Protein AF-A0A7C2GK54-F1 (afdb_monomer_lite)

Sequence (85 aa):
MAIHDLNLASRFSDRILMLKKGSIFAAGTPEMVLTEENIAAVYGVKARVTNSVVDRPQVTPLMPESSGSRLWKNLSATAKSEAIA

pLDDT: mean 84.55, std 18.12, range [38.0, 97.94]

Secondary structure (DSSP, 8-state):
---S-HHH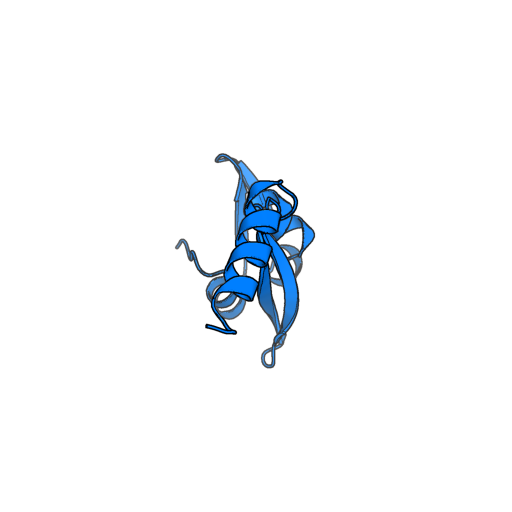HHHH-SSEEEEETTEEEEEE-HHHH--HHHHHHHHSEEEEEEE-TTSSEEEEEEEETTTTSHHHHHHHHHHHHGGG-

Radius of gyration: 16.42 Å; chains: 1; bounding box: 40×41×31 Å

Structure (mmCIF, N/CA/C/O backbone):
data_AF-A0A7C2GK54-F1
#
_entry.id   AF-A0A7C2GK54-F1
#
loop_
_atom_site.group_PDB
_atom_site.id
_atom_site.type_symbol
_atom_site.label_atom_id
_atom_site.label_alt_id
_atom_site.label_comp_id
_atom_site.label_asym_id
_atom_site.label_entity_id
_atom_site.label_seq_id
_atom_site.pdbx_PDB_ins_code
_atom_site.Cartn_x
_atom_site.Cartn_y
_atom_site.Cartn_z
_atom_site.occupancy
_atom_site.B_iso_or_equiv
_atom_site.auth_seq_id
_atom_site.auth_comp_id
_atom_site.auth_asym_id
_atom_site.auth_atom_id
_atom_site.pdbx_PDB_model_num
ATOM 1 N N . MET A 1 1 ? -5.446 -13.577 5.809 1.00 64.62 1 MET A N 1
ATOM 2 C CA . MET A 1 1 ? -4.276 -12.972 6.485 1.00 64.62 1 MET A CA 1
ATOM 3 C C . MET A 1 1 ? -4.384 -11.462 6.347 1.00 64.62 1 MET A C 1
ATOM 5 O O . MET A 1 1 ? -4.813 -11.020 5.290 1.00 64.62 1 MET A O 1
ATOM 9 N N . ALA A 1 2 ? -4.070 -10.691 7.389 1.00 80.38 2 ALA A N 1
ATOM 10 C CA . ALA A 1 2 ? -4.045 -9.230 7.326 1.00 80.38 2 ALA A CA 1
ATOM 11 C C . ALA A 1 2 ? -2.587 -8.762 7.392 1.00 80.38 2 ALA A C 1
ATOM 13 O O . ALA A 1 2 ? -1.861 -9.160 8.300 1.00 80.38 2 ALA A O 1
ATOM 14 N N . ILE A 1 3 ? -2.163 -7.958 6.417 1.00 87.50 3 ILE A N 1
ATOM 15 C CA . ILE A 1 3 ? -0.833 -7.347 6.384 1.00 87.50 3 ILE A CA 1
ATOM 16 C C . ILE A 1 3 ? -1.020 -5.849 6.613 1.00 87.50 3 ILE A C 1
ATOM 18 O O . ILE A 1 3 ? -1.789 -5.205 5.905 1.00 87.50 3 ILE A O 1
ATOM 22 N N . HIS A 1 4 ? -0.328 -5.306 7.612 1.00 88.06 4 HIS A N 1
ATOM 23 C CA . HIS A 1 4 ? -0.409 -3.883 7.946 1.00 88.06 4 HIS A CA 1
ATOM 24 C C . HIS A 1 4 ? 0.515 -3.011 7.091 1.00 88.06 4 HIS A C 1
ATOM 26 O O . HIS A 1 4 ? 0.242 -1.828 6.910 1.00 88.06 4 HIS A O 1
ATOM 32 N N . ASP A 1 5 ? 1.589 -3.591 6.558 1.00 93.75 5 ASP A N 1
ATOM 33 C CA . ASP A 1 5 ? 2.519 -2.899 5.672 1.00 93.75 5 ASP A CA 1
ATOM 34 C C . ASP A 1 5 ? 2.061 -3.002 4.207 1.00 93.75 5 ASP A C 1
ATOM 36 O O . ASP A 1 5 ? 1.947 -4.095 3.647 1.00 93.75 5 ASP A O 1
ATOM 40 N N . LEU A 1 6 ? 1.802 -1.855 3.574 1.00 95.06 6 LEU A N 1
ATOM 41 C CA . LEU A 1 6 ? 1.287 -1.797 2.202 1.00 95.06 6 LEU A CA 1
ATOM 42 C C . LEU A 1 6 ? 2.279 -2.338 1.164 1.00 95.06 6 LEU A C 1
ATOM 44 O O . LEU A 1 6 ? 1.853 -2.951 0.187 1.00 95.06 6 LEU A O 1
ATOM 48 N N . ASN A 1 7 ? 3.585 -2.159 1.373 1.00 95.62 7 ASN A N 1
ATOM 49 C CA . ASN A 1 7 ? 4.611 -2.645 0.449 1.00 95.62 7 ASN A CA 1
ATOM 50 C C . ASN A 1 7 ? 4.753 -4.162 0.539 1.00 95.62 7 ASN A C 1
ATOM 52 O O . ASN A 1 7 ? 4.885 -4.843 -0.478 1.00 95.62 7 ASN A O 1
ATOM 56 N N . LEU A 1 8 ? 4.664 -4.705 1.752 1.00 95.00 8 LEU A N 1
ATOM 57 C CA . LEU A 1 8 ? 4.647 -6.145 1.954 1.00 95.00 8 LEU A CA 1
ATOM 58 C C . LEU A 1 8 ? 3.375 -6.771 1.367 1.00 95.00 8 LEU A C 1
ATOM 60 O O . LEU A 1 8 ? 3.454 -7.792 0.684 1.00 95.00 8 LEU A O 1
ATOM 64 N N . ALA A 1 9 ? 2.219 -6.131 1.569 1.00 95.56 9 ALA A N 1
ATOM 65 C CA . ALA A 1 9 ? 0.959 -6.568 0.979 1.00 95.56 9 ALA A CA 1
ATOM 66 C C . ALA A 1 9 ? 1.034 -6.581 -0.552 1.00 95.56 9 ALA A C 1
ATOM 68 O O . ALA A 1 9 ? 0.686 -7.587 -1.165 1.00 95.56 9 ALA A O 1
ATOM 69 N N . SER A 1 10 ? 1.559 -5.509 -1.148 1.00 96.00 10 SER A N 1
ATOM 70 C CA . SER A 1 10 ? 1.782 -5.383 -2.590 1.00 96.00 10 SER A CA 1
ATOM 71 C C . SER A 1 10 ? 2.664 -6.495 -3.159 1.00 96.00 10 SER A C 1
ATOM 73 O O . SER A 1 10 ? 2.359 -7.080 -4.196 1.00 96.00 10 SER A O 1
ATOM 75 N N . ARG A 1 11 ? 3.760 -6.815 -2.461 1.00 94.50 11 ARG A N 1
ATOM 76 C CA . ARG A 1 11 ? 4.772 -7.759 -2.944 1.00 94.50 11 ARG A CA 1
ATOM 77 C C . ARG A 1 11 ? 4.319 -9.215 -2.903 1.00 94.50 11 ARG A C 1
ATOM 79 O O . ARG A 1 11 ? 4.750 -9.998 -3.745 1.00 94.50 11 ARG A O 1
ATOM 86 N N . PHE A 1 12 ? 3.509 -9.582 -1.914 1.00 94.06 12 PHE A N 1
ATOM 87 C CA . PHE A 1 12 ? 3.208 -10.985 -1.616 1.00 94.06 12 PHE A CA 1
ATOM 88 C C . PHE A 1 12 ? 1.737 -11.367 -1.779 1.00 94.06 12 PHE A C 1
ATOM 90 O O . PHE A 1 12 ? 1.405 -12.537 -1.606 1.00 94.06 12 PHE A O 1
ATOM 97 N N . SER A 1 13 ? 0.855 -10.418 -2.102 1.00 94.88 13 SER A N 1
ATOM 98 C CA . SER A 1 13 ? -0.567 -10.705 -2.303 1.00 94.88 13 SER A CA 1
ATOM 99 C C . SER A 1 13 ? -0.934 -10.604 -3.775 1.00 94.88 13 SER A C 1
ATOM 101 O O . SER A 1 13 ? -0.699 -9.584 -4.416 1.00 94.88 13 SER A O 1
ATOM 103 N N . ASP A 1 14 ? -1.608 -11.625 -4.295 1.00 95.12 14 ASP A N 1
ATOM 104 C CA . ASP A 1 14 ? -2.184 -11.569 -5.644 1.00 95.12 14 ASP A CA 1
ATOM 105 C C . ASP A 1 14 ? -3.410 -10.654 -5.702 1.00 95.12 14 ASP A C 1
ATOM 107 O O . ASP A 1 14 ? -3.717 -10.056 -6.735 1.00 95.12 14 ASP A O 1
ATOM 111 N N . ARG A 1 15 ? -4.124 -10.535 -4.576 1.00 96.56 15 ARG A N 1
ATOM 112 C CA . ARG A 1 15 ? -5.288 -9.662 -4.418 1.00 96.56 15 ARG A CA 1
ATOM 113 C C . ARG A 1 15 ? -5.255 -8.956 -3.074 1.00 96.56 15 ARG A C 1
ATOM 115 O O . ARG A 1 15 ? -4.872 -9.544 -2.066 1.00 96.56 15 ARG A O 1
ATOM 122 N N . ILE A 1 16 ? -5.711 -7.710 -3.062 1.00 97.19 16 ILE A N 1
ATOM 123 C CA . ILE A 1 16 ? -5.814 -6.878 -1.867 1.00 97.19 16 ILE A CA 1
ATOM 124 C C . ILE A 1 16 ? -7.271 -6.472 -1.681 1.00 97.19 16 ILE A C 1
ATOM 126 O O . ILE A 1 16 ? -7.972 -6.144 -2.639 1.00 97.19 16 ILE A O 1
ATOM 130 N N . LEU A 1 17 ? -7.715 -6.498 -0.429 1.00 96.69 17 LEU A N 1
ATOM 131 C CA . LEU A 1 17 ? -8.998 -5.969 0.000 1.00 96.69 17 LEU A CA 1
ATOM 132 C C . LEU A 1 17 ? -8.718 -4.870 1.022 1.00 96.69 17 LEU A C 1
ATOM 134 O O . LEU A 1 17 ? -8.163 -5.122 2.090 1.00 96.69 17 LEU A O 1
ATOM 138 N N . MET A 1 18 ? -9.068 -3.641 0.661 1.00 96.12 18 MET A N 1
ATOM 139 C CA . MET A 1 18 ? -8.869 -2.459 1.483 1.00 96.12 18 MET A CA 1
ATOM 140 C C . MET A 1 18 ? -10.170 -2.128 2.208 1.00 96.12 18 MET A C 1
ATOM 142 O O . MET A 1 18 ? -11.235 -2.054 1.594 1.00 96.12 18 MET A O 1
ATOM 146 N N . LEU A 1 19 ? -10.083 -1.937 3.522 1.00 94.94 19 LEU A N 1
ATOM 147 C CA . LEU A 1 19 ? -11.228 -1.659 4.383 1.00 94.94 19 LEU A CA 1
ATOM 148 C C . LEU A 1 19 ? -11.198 -0.215 4.875 1.00 94.94 19 LEU A C 1
ATOM 150 O O . LEU A 1 19 ? -10.148 0.300 5.249 1.00 94.94 19 LEU A O 1
ATOM 154 N N . LYS A 1 20 ? -12.374 0.405 4.970 1.00 95.19 20 LYS A N 1
ATOM 155 C CA . LYS A 1 20 ? -12.571 1.697 5.634 1.00 95.19 20 LYS A CA 1
ATOM 156 C C . LYS A 1 20 ? -13.834 1.627 6.480 1.00 95.19 20 LYS A C 1
ATOM 158 O O . LYS A 1 20 ? -14.905 1.312 5.971 1.00 95.19 20 LYS A O 1
ATOM 163 N N . LYS A 1 21 ? -13.710 1.912 7.782 1.00 94.25 21 LYS A N 1
ATOM 164 C CA . LYS A 1 21 ? -14.830 1.876 8.748 1.00 94.25 21 LYS A CA 1
ATOM 165 C C . LYS A 1 21 ? -15.621 0.553 8.711 1.00 94.25 21 LYS A C 1
ATOM 167 O O . LYS A 1 21 ? -16.846 0.552 8.689 1.00 94.25 21 LYS A O 1
ATOM 172 N N . GLY A 1 22 ? -14.909 -0.574 8.656 1.00 94.06 22 GLY A N 1
ATOM 173 C CA . GLY A 1 22 ? -15.511 -1.914 8.656 1.00 94.06 22 GLY A CA 1
ATOM 174 C C . GLY A 1 22 ? -16.181 -2.339 7.344 1.00 94.06 22 GLY A C 1
ATOM 175 O O . GLY A 1 22 ? -16.712 -3.440 7.282 1.00 94.06 22 GLY A O 1
ATOM 176 N N . SER A 1 23 ? -16.145 -1.510 6.296 1.00 95.38 23 SER A N 1
ATOM 177 C CA . SER A 1 23 ? -16.689 -1.831 4.969 1.00 95.38 23 SER A CA 1
ATOM 178 C C . SER A 1 23 ? -15.581 -1.947 3.923 1.00 95.38 23 SER A C 1
ATOM 180 O O . SER A 1 23 ? -14.517 -1.338 4.069 1.00 95.38 23 SER A O 1
ATOM 182 N N . ILE A 1 24 ? -15.836 -2.713 2.857 1.00 97.19 24 ILE A N 1
ATOM 183 C CA . ILE A 1 24 ? -14.932 -2.810 1.703 1.00 97.19 24 ILE A CA 1
ATOM 184 C C . ILE A 1 24 ? -14.893 -1.456 1.000 1.00 97.19 24 ILE A C 1
ATOM 186 O O . ILE A 1 24 ? -15.916 -0.964 0.536 1.00 97.19 24 ILE A O 1
ATOM 190 N N . PHE A 1 25 ? -13.704 -0.866 0.938 1.00 97.62 25 PHE A N 1
ATOM 191 C CA . PHE A 1 25 ? -13.445 0.370 0.211 1.00 97.62 25 PHE A CA 1
ATOM 192 C C . PHE A 1 25 ? -13.002 0.080 -1.227 1.00 97.62 25 PHE A C 1
ATOM 194 O O . PHE A 1 25 ? -13.516 0.681 -2.163 1.00 97.62 25 PHE A O 1
ATOM 201 N N . ALA A 1 26 ? -12.085 -0.876 -1.401 1.00 97.69 26 ALA A N 1
ATOM 202 C CA . ALA A 1 26 ? -11.606 -1.330 -2.704 1.00 97.69 26 ALA A CA 1
ATOM 203 C C . ALA A 1 26 ? -11.177 -2.803 -2.639 1.00 97.69 26 ALA A C 1
ATOM 205 O O . ALA A 1 26 ? -10.723 -3.277 -1.595 1.00 97.69 26 ALA A O 1
ATOM 206 N N . ALA A 1 27 ? -11.302 -3.528 -3.750 1.00 97.94 27 ALA A N 1
ATOM 207 C CA . ALA A 1 27 ? -10.849 -4.911 -3.871 1.00 97.94 27 ALA A CA 1
ATOM 208 C C . ALA A 1 27 ? -10.371 -5.195 -5.300 1.00 97.94 27 ALA A C 1
ATOM 210 O O . ALA A 1 27 ? -11.048 -4.835 -6.261 1.00 97.94 27 ALA A O 1
ATOM 211 N N . GLY A 1 28 ? -9.218 -5.845 -5.452 1.00 97.81 28 GLY A N 1
ATOM 212 C CA . GLY A 1 28 ? -8.597 -6.036 -6.764 1.00 97.81 28 GLY A CA 1
ATOM 213 C C . GLY A 1 28 ? -7.166 -6.550 -6.673 1.00 97.81 28 GLY A C 1
ATOM 214 O O . GLY A 1 28 ? -6.775 -7.106 -5.647 1.00 97.81 28 GLY A O 1
ATOM 215 N N . THR A 1 29 ? -6.393 -6.389 -7.747 1.00 97.50 29 THR A N 1
ATOM 216 C CA . THR A 1 29 ? -4.936 -6.608 -7.700 1.00 97.50 29 THR A CA 1
ATOM 217 C C . THR A 1 29 ? -4.259 -5.464 -6.934 1.00 97.50 29 THR A C 1
ATOM 219 O O . THR A 1 29 ? -4.885 -4.413 -6.738 1.00 97.50 29 THR A O 1
ATOM 222 N N . PRO A 1 30 ? -2.999 -5.624 -6.491 1.00 97.12 30 PRO A N 1
ATOM 223 C CA . PRO A 1 30 ? -2.268 -4.548 -5.830 1.00 97.12 30 PRO A CA 1
ATOM 224 C C . PRO A 1 30 ? -2.281 -3.227 -6.601 1.00 97.12 30 PRO A C 1
ATOM 226 O O . PRO A 1 30 ? -2.482 -2.179 -6.000 1.00 97.12 30 PRO A O 1
ATOM 229 N N . GLU A 1 31 ? -2.143 -3.270 -7.924 1.00 97.19 31 GLU A N 1
ATOM 230 C CA . GLU A 1 31 ? -2.061 -2.097 -8.801 1.00 97.19 31 GLU A CA 1
ATOM 231 C C . GLU A 1 31 ? -3.385 -1.326 -8.854 1.00 97.19 31 GLU A C 1
ATOM 233 O O . GLU A 1 31 ? -3.392 -0.100 -8.888 1.00 97.19 31 GLU A O 1
ATOM 238 N N . MET A 1 32 ? -4.514 -2.040 -8.812 1.00 97.69 32 MET A N 1
ATOM 239 C CA . MET A 1 32 ? -5.843 -1.422 -8.790 1.00 97.69 32 MET A CA 1
ATOM 240 C C . MET A 1 32 ? -6.191 -0.826 -7.423 1.00 97.69 32 MET A C 1
ATOM 242 O O . MET A 1 32 ? -6.970 0.121 -7.339 1.00 97.69 32 MET A O 1
ATOM 246 N N . VAL A 1 33 ? -5.674 -1.414 -6.340 1.00 97.88 33 VAL A N 1
ATOM 247 C CA . VAL A 1 33 ? -6.083 -1.069 -4.971 1.00 97.88 33 VAL A CA 1
ATOM 248 C C . VAL A 1 33 ? -5.144 -0.052 -4.325 1.00 97.88 33 VAL A C 1
ATOM 250 O O . VAL A 1 33 ? -5.616 0.861 -3.647 1.00 97.88 33 VAL A O 1
ATOM 253 N N . LEU A 1 34 ? -3.832 -0.181 -4.517 1.00 97.44 34 LEU A N 1
ATOM 254 C CA . LEU A 1 34 ? -2.820 0.677 -3.900 1.00 97.44 34 LEU A CA 1
ATOM 255 C C . LEU A 1 34 ? -2.572 1.932 -4.742 1.00 97.44 34 LEU A C 1
ATOM 257 O O . LEU A 1 34 ? -1.476 2.131 -5.251 1.00 97.44 34 LEU A O 1
ATOM 261 N N . THR A 1 35 ? -3.588 2.784 -4.875 1.00 97.81 35 THR A N 1
ATOM 262 C CA . THR A 1 35 ? -3.461 4.101 -5.521 1.00 97.81 35 THR A CA 1
ATOM 263 C C . THR A 1 35 ? -3.246 5.208 -4.488 1.00 97.81 35 THR A C 1
ATOM 265 O O . THR A 1 35 ? -3.592 5.050 -3.313 1.00 97.81 35 THR A O 1
ATOM 268 N N . GLU A 1 36 ? -2.690 6.346 -4.911 1.00 97.38 36 GLU A N 1
ATOM 269 C CA . GLU A 1 36 ? -2.467 7.503 -4.029 1.00 97.38 36 GLU A CA 1
ATOM 270 C C . GLU A 1 36 ? -3.781 7.997 -3.406 1.00 97.38 36 GLU A C 1
ATOM 272 O O . GLU A 1 36 ? -3.833 8.300 -2.213 1.00 97.38 36 GLU A O 1
ATOM 277 N N . GLU A 1 37 ? -4.859 8.004 -4.190 1.00 96.94 37 GLU A N 1
ATOM 278 C CA . GLU A 1 37 ? -6.196 8.427 -3.774 1.00 96.94 37 GLU A CA 1
ATOM 279 C C . GLU A 1 37 ? -6.781 7.477 -2.729 1.00 96.94 37 GLU A C 1
ATOM 281 O O . GLU A 1 37 ? -7.296 7.924 -1.701 1.00 96.94 37 GLU A O 1
ATOM 286 N N . ASN A 1 38 ? -6.671 6.165 -2.958 1.00 97.38 38 ASN A N 1
ATOM 287 C CA . ASN A 1 38 ? -7.167 5.161 -2.022 1.00 97.38 38 ASN A CA 1
ATOM 288 C C . ASN A 1 38 ? -6.411 5.241 -0.692 1.00 97.38 38 ASN A C 1
ATOM 290 O O . ASN A 1 38 ? -7.023 5.216 0.377 1.00 97.38 38 ASN A O 1
ATOM 294 N N . ILE A 1 39 ? -5.087 5.399 -0.750 1.00 96.44 39 ILE A N 1
ATOM 295 C CA . ILE A 1 39 ? -4.242 5.507 0.442 1.00 96.44 39 ILE A CA 1
ATOM 296 C C . ILE A 1 39 ? -4.585 6.771 1.234 1.00 96.44 39 ILE A C 1
ATOM 298 O O . ILE A 1 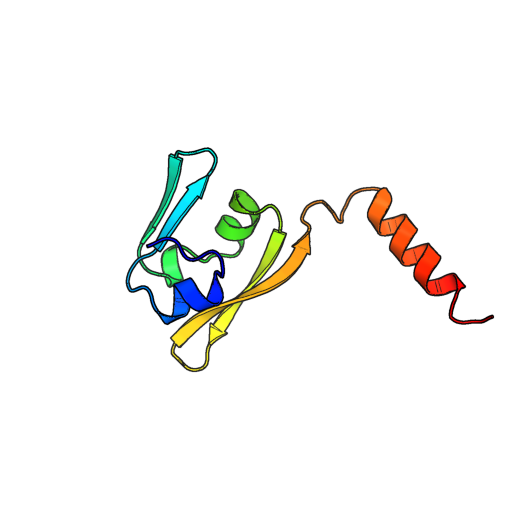39 ? -4.783 6.687 2.448 1.00 96.44 39 ILE A O 1
ATOM 302 N N . ALA A 1 40 ? -4.730 7.918 0.566 1.00 95.50 40 ALA A N 1
ATOM 303 C CA . ALA A 1 40 ? -5.150 9.155 1.215 1.00 95.50 40 ALA A CA 1
ATOM 304 C C . ALA A 1 40 ? -6.533 9.001 1.866 1.00 95.50 40 ALA A C 1
ATOM 306 O O . ALA A 1 40 ? -6.705 9.324 3.040 1.00 95.50 40 ALA A O 1
ATOM 307 N N . ALA A 1 41 ? -7.500 8.421 1.152 1.00 95.06 41 ALA A N 1
ATOM 308 C CA . ALA A 1 41 ? -8.857 8.254 1.651 1.00 95.06 41 ALA A CA 1
ATOM 309 C C . ALA A 1 41 ? -8.956 7.289 2.844 1.00 95.06 41 ALA A C 1
ATOM 311 O O . ALA A 1 41 ? -9.805 7.501 3.715 1.00 95.06 41 ALA A O 1
ATOM 312 N N . VAL A 1 42 ? -8.167 6.213 2.880 1.00 95.19 42 VAL A N 1
ATOM 313 C CA . VAL A 1 42 ? -8.267 5.171 3.917 1.00 95.19 42 VAL A CA 1
ATOM 314 C C . VAL A 1 42 ? -7.360 5.451 5.110 1.00 95.19 42 VAL A C 1
ATOM 316 O O . VAL A 1 42 ? -7.797 5.266 6.247 1.00 95.19 42 VAL A O 1
ATOM 319 N N . TYR A 1 43 ? -6.140 5.933 4.869 1.00 92.31 43 TYR A N 1
ATOM 320 C CA . TYR A 1 43 ? -5.123 6.121 5.906 1.00 92.31 43 TYR A CA 1
ATOM 321 C C . TYR A 1 43 ? -4.887 7.586 6.295 1.00 92.31 43 TYR A C 1
ATOM 323 O O . TYR A 1 43 ? -4.218 7.830 7.296 1.00 92.31 43 TYR A O 1
ATOM 331 N N . GLY A 1 44 ? -5.421 8.567 5.556 1.00 92.06 44 GLY A N 1
ATOM 332 C CA . GLY A 1 44 ? -5.241 9.992 5.874 1.00 92.06 44 GLY A CA 1
ATOM 333 C C . GLY A 1 44 ? -3.796 10.468 5.701 1.00 92.06 44 GLY A C 1
ATOM 334 O O . GLY A 1 44 ? -3.314 11.329 6.440 1.00 92.06 44 GLY A O 1
ATOM 335 N N . VAL A 1 45 ? -3.068 9.874 4.754 1.00 92.88 45 VAL A N 1
ATOM 336 C CA . VAL A 1 45 ? -1.657 10.163 4.474 1.00 92.88 45 VAL A CA 1
ATOM 337 C C . VAL A 1 45 ? -1.489 10.398 2.980 1.00 92.88 45 VAL A C 1
ATOM 339 O O . VAL A 1 45 ? -1.958 9.607 2.166 1.00 92.88 45 VAL A O 1
ATOM 342 N N . LYS A 1 46 ? -0.777 11.465 2.609 1.00 93.25 46 LYS A N 1
ATOM 343 C CA . LYS A 1 46 ? -0.301 11.644 1.237 1.00 93.25 46 LYS A CA 1
ATOM 344 C C . LYS A 1 46 ? 0.868 10.703 1.002 1.00 93.25 46 LYS A C 1
ATOM 346 O O . LYS A 1 46 ? 1.867 10.763 1.722 1.00 93.25 46 LYS A O 1
ATOM 351 N N . ALA A 1 47 ? 0.760 9.875 -0.024 1.00 96.44 47 ALA A N 1
ATOM 352 C CA . ALA A 1 47 ? 1.806 8.957 -0.440 1.00 96.44 47 ALA A CA 1
ATOM 353 C C . ALA A 1 47 ? 2.095 9.124 -1.931 1.00 96.44 47 ALA A C 1
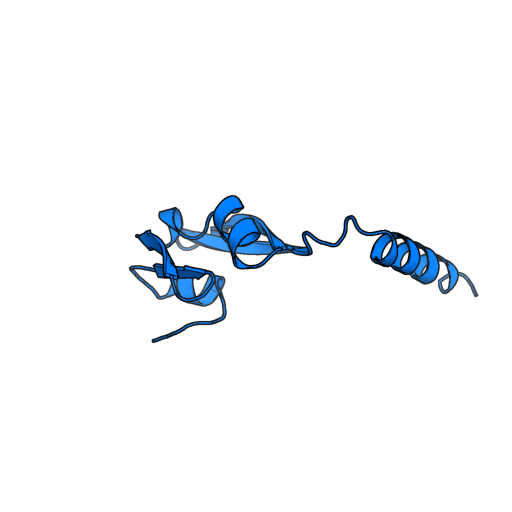ATOM 355 O O . ALA A 1 47 ? 1.262 9.631 -2.678 1.00 96.44 47 ALA A O 1
ATOM 356 N N . ARG A 1 48 ? 3.283 8.691 -2.342 1.00 97.69 48 ARG A N 1
ATOM 357 C CA . ARG A 1 48 ? 3.644 8.469 -3.739 1.00 97.69 48 ARG A CA 1
ATOM 358 C C . ARG A 1 48 ? 3.564 6.973 -4.010 1.00 97.69 48 ARG A C 1
ATOM 360 O O . ARG A 1 48 ? 4.116 6.197 -3.226 1.00 97.69 48 ARG A O 1
ATOM 367 N N . VAL A 1 49 ? 2.918 6.582 -5.103 1.00 97.69 49 VAL A N 1
ATOM 368 C CA . VAL A 1 49 ? 2.926 5.191 -5.572 1.00 97.69 49 VAL A CA 1
ATOM 369 C C . VAL A 1 49 ? 3.757 5.099 -6.844 1.00 97.69 49 VAL A C 1
ATOM 371 O O . VAL A 1 49 ? 3.480 5.779 -7.827 1.00 97.69 49 VAL A O 1
ATOM 374 N N . THR A 1 50 ? 4.791 4.264 -6.824 1.00 97.38 50 THR A N 1
ATOM 375 C CA . THR A 1 50 ? 5.652 3.993 -7.984 1.00 97.38 50 THR A CA 1
ATOM 376 C C . THR A 1 50 ? 5.676 2.509 -8.302 1.00 97.38 50 THR A C 1
ATOM 378 O O . THR A 1 50 ? 5.377 1.682 -7.444 1.00 97.38 50 THR A O 1
ATOM 381 N N . ASN A 1 51 ? 6.080 2.149 -9.519 1.00 94.38 51 ASN A N 1
ATOM 382 C CA . ASN A 1 51 ? 6.387 0.758 -9.822 1.00 94.38 51 ASN A CA 1
ATOM 383 C C . ASN A 1 51 ? 7.752 0.384 -9.222 1.00 94.38 51 ASN A C 1
ATOM 385 O O . ASN A 1 51 ? 8.715 1.142 -9.354 1.00 94.38 51 ASN A O 1
ATOM 389 N N . SER A 1 52 ? 7.828 -0.752 -8.533 1.00 93.62 52 SER A N 1
ATOM 390 C CA . SER A 1 52 ? 9.084 -1.278 -7.988 1.00 93.62 52 SER A CA 1
ATOM 391 C C . SER A 1 52 ? 9.873 -2.067 -9.036 1.00 93.62 52 SER A C 1
ATOM 393 O O . SER A 1 52 ? 9.390 -2.341 -10.130 1.00 93.62 52 SER A O 1
ATOM 395 N N . VAL A 1 53 ? 11.079 -2.511 -8.669 1.00 91.06 53 VAL A N 1
ATOM 396 C CA . VAL A 1 53 ? 11.941 -3.367 -9.510 1.00 91.06 53 VAL A CA 1
ATOM 397 C C . VAL A 1 53 ? 11.358 -4.755 -9.815 1.00 91.06 53 VAL A C 1
ATOM 399 O O . VAL A 1 53 ? 11.932 -5.485 -10.613 1.00 91.06 53 VAL A O 1
ATOM 402 N N . VAL A 1 54 ? 10.258 -5.141 -9.160 1.00 92.19 54 VAL A N 1
ATOM 403 C CA . VAL A 1 54 ? 9.562 -6.426 -9.365 1.00 92.19 54 VAL A CA 1
ATOM 404 C C . VAL A 1 54 ? 8.162 -6.246 -9.961 1.00 92.19 54 VAL A C 1
ATOM 406 O O . VAL A 1 54 ? 7.311 -7.111 -9.777 1.00 92.19 54 VAL A O 1
ATOM 409 N N . ASP A 1 55 ? 7.902 -5.110 -10.613 1.00 93.38 55 ASP A N 1
ATOM 410 C CA . ASP A 1 55 ? 6.614 -4.778 -11.240 1.00 93.38 55 ASP A CA 1
ATOM 411 C C . ASP A 1 55 ? 5.412 -4.840 -10.286 1.00 93.38 55 ASP A C 1
ATOM 413 O O . ASP A 1 55 ? 4.306 -5.246 -10.642 1.00 93.38 55 ASP A O 1
ATOM 417 N N . ARG A 1 56 ? 5.646 -4.436 -9.033 1.00 95.69 56 ARG A N 1
ATOM 418 C CA . ARG A 1 56 ? 4.614 -4.287 -8.000 1.00 95.69 56 ARG A CA 1
ATOM 419 C C . ARG A 1 56 ? 4.567 -2.854 -7.473 1.00 95.69 56 ARG A C 1
ATOM 421 O O . ARG A 1 56 ? 5.632 -2.235 -7.365 1.00 95.69 56 ARG A O 1
ATOM 428 N N . PRO A 1 57 ? 3.395 -2.341 -7.059 1.00 97.50 57 PRO A N 1
ATOM 429 C CA . PRO A 1 57 ? 3.283 -1.028 -6.432 1.00 97.50 57 PRO A CA 1
ATOM 430 C C . PRO A 1 57 ? 4.181 -0.882 -5.200 1.00 97.50 57 PRO A C 1
ATOM 432 O O . PRO A 1 57 ? 4.178 -1.735 -4.312 1.00 97.50 57 PRO A O 1
ATOM 435 N N . GLN A 1 58 ? 4.905 0.228 -5.124 1.00 97.69 58 GLN A N 1
ATOM 436 C CA . GLN A 1 58 ? 5.669 0.656 -3.961 1.00 97.69 58 GLN A CA 1
ATOM 437 C C . GLN A 1 58 ? 5.107 1.980 -3.452 1.00 97.69 58 GLN A C 1
ATOM 439 O O . GLN A 1 58 ? 5.126 2.999 -4.140 1.00 97.69 58 GLN A O 1
ATOM 444 N N . VAL A 1 59 ? 4.616 1.950 -2.222 1.00 97.56 59 VAL A N 1
ATOM 445 C CA . VAL A 1 59 ? 4.051 3.077 -1.494 1.00 97.56 59 VAL A CA 1
ATOM 446 C C . VAL A 1 59 ? 5.144 3.741 -0.666 1.00 97.56 59 VAL A C 1
ATOM 448 O O . VAL A 1 59 ? 5.722 3.128 0.235 1.00 97.56 59 VAL A O 1
ATOM 451 N N . THR A 1 60 ? 5.390 5.019 -0.938 1.00 96.94 60 THR A N 1
ATOM 452 C CA . THR A 1 60 ? 6.274 5.874 -0.140 1.00 96.94 60 THR A CA 1
ATOM 453 C C . THR A 1 60 ? 5.440 6.964 0.535 1.00 96.94 60 THR A C 1
ATOM 455 O O . THR A 1 60 ? 4.928 7.848 -0.158 1.00 96.94 60 THR A O 1
ATOM 458 N N . PRO A 1 61 ? 5.263 6.927 1.869 1.00 94.75 61 PRO A N 1
ATOM 459 C CA . PRO A 1 61 ? 4.581 7.989 2.600 1.00 94.75 61 PRO A CA 1
ATOM 460 C C . PRO A 1 61 ? 5.347 9.303 2.447 1.00 94.75 61 PRO A C 1
ATOM 462 O O . PRO A 1 61 ? 6.562 9.336 2.625 1.00 94.75 61 PRO A O 1
ATOM 465 N N . LEU A 1 62 ? 4.644 10.386 2.126 1.00 93.50 62 LEU A N 1
ATOM 466 C CA . LEU A 1 62 ? 5.246 11.711 1.995 1.00 93.50 62 LEU A CA 1
ATOM 467 C C . LEU A 1 62 ? 4.972 12.543 3.244 1.00 93.50 62 LEU A C 1
ATOM 469 O O . LEU A 1 62 ? 5.900 13.010 3.895 1.00 93.50 62 LEU A O 1
ATOM 473 N N . MET A 1 63 ? 3.693 12.746 3.573 1.00 85.81 63 MET A N 1
ATOM 474 C CA . MET A 1 63 ? 3.256 13.571 4.703 1.00 85.81 63 MET A CA 1
ATOM 475 C C . MET A 1 63 ? 1.859 13.140 5.177 1.00 85.81 63 MET A C 1
ATOM 477 O O . MET A 1 63 ? 1.051 12.706 4.353 1.00 85.81 63 MET A O 1
ATOM 481 N N . PRO A 1 64 ? 1.516 13.315 6.464 1.00 81.62 64 PRO A N 1
ATOM 482 C CA . PRO A 1 64 ? 0.130 13.221 6.921 1.00 81.62 64 PRO A CA 1
ATOM 483 C C . PRO A 1 64 ? -0.766 14.191 6.142 1.00 81.62 64 PRO A C 1
ATOM 485 O O . PRO A 1 64 ? -0.368 15.325 5.875 1.00 81.62 64 PRO A O 1
ATOM 488 N N . GLU A 1 65 ? -1.999 13.800 5.821 1.00 73.31 65 GLU A N 1
ATOM 489 C CA . GLU A 1 65 ? -2.967 14.704 5.180 1.00 73.31 65 GLU A CA 1
ATOM 490 C C . GLU A 1 65 ? -3.277 15.918 6.082 1.00 73.31 65 GLU A C 1
ATO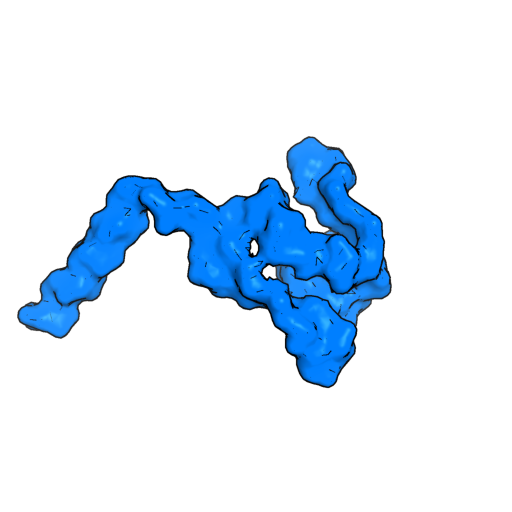M 492 O O . GLU A 1 65 ? -3.468 17.038 5.606 1.00 73.31 65 GLU A O 1
ATOM 497 N N . SER A 1 66 ? -3.218 15.727 7.406 1.00 66.81 66 SER A N 1
ATOM 498 C CA . SER A 1 66 ? -3.431 16.762 8.425 1.00 66.81 66 SER A CA 1
ATOM 499 C C . SER A 1 66 ? -2.229 17.687 8.651 1.00 66.81 66 SER A C 1
ATOM 501 O O . SER A 1 66 ? -2.362 18.706 9.344 1.00 66.81 66 SER A O 1
ATOM 503 N N . SER A 1 67 ? -1.092 17.432 7.992 1.00 54.75 67 SER A N 1
ATOM 504 C CA . SER A 1 67 ? 0.043 18.360 7.902 1.00 54.75 67 SER A CA 1
ATOM 505 C C . SER A 1 67 ? -0.253 19.548 6.973 1.00 54.75 67 SER A C 1
ATOM 507 O O . SER A 1 67 ? 0.623 20.049 6.285 1.00 54.75 67 SER A O 1
ATOM 509 N N . GLY A 1 68 ? -1.502 20.025 6.949 1.00 52.62 68 GLY A N 1
ATOM 510 C CA . GLY A 1 68 ? -1.908 21.383 6.572 1.00 52.62 68 GLY A CA 1
ATOM 511 C C . GLY A 1 68 ? -2.374 22.226 7.777 1.00 52.62 68 GLY A C 1
ATOM 512 O O . GLY A 1 68 ? -2.451 23.449 7.677 1.00 52.62 68 GLY A O 1
ATOM 513 N N . SER A 1 69 ? -2.593 21.603 8.943 1.00 54.88 69 SER A N 1
ATOM 514 C CA . SER A 1 69 ? -3.072 22.240 10.180 1.00 54.88 69 SER A CA 1
ATOM 515 C C . SER A 1 69 ? -2.049 23.193 10.824 1.00 54.88 69 SER A C 1
ATOM 517 O O . SER A 1 69 ? -0.844 23.076 10.658 1.00 54.88 69 SER A O 1
ATOM 519 N N . ARG A 1 70 ? -2.494 24.183 11.597 1.00 54.69 70 ARG A N 1
ATOM 520 C CA . ARG A 1 70 ? -1.612 25.213 12.191 1.00 54.69 70 ARG A CA 1
ATOM 521 C C . ARG A 1 70 ? -0.496 24.647 13.102 1.00 54.69 70 ARG 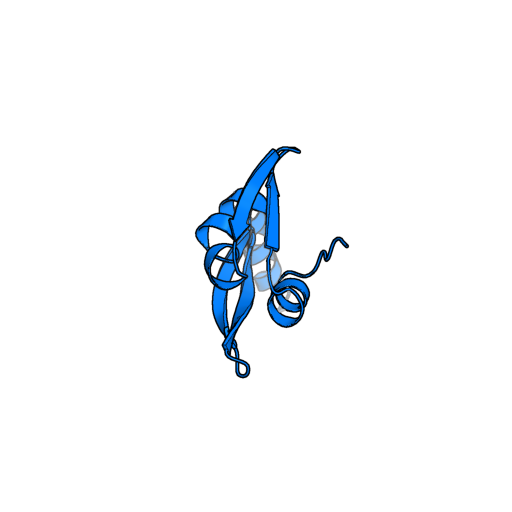A C 1
ATOM 523 O O . ARG A 1 70 ? 0.481 25.340 13.359 1.00 54.69 70 ARG A O 1
ATOM 530 N N . LEU A 1 71 ? -0.624 23.393 13.548 1.00 56.50 71 LEU A N 1
ATOM 531 C CA . LEU A 1 71 ? 0.276 22.721 14.491 1.00 56.50 71 LEU A CA 1
ATOM 532 C C . LEU A 1 71 ? 1.610 22.261 13.862 1.00 56.50 71 LEU A C 1
ATOM 534 O O . LEU A 1 71 ? 2.663 22.504 14.446 1.00 56.50 71 LEU A O 1
ATOM 538 N N . TRP A 1 72 ? 1.611 21.667 12.660 1.00 55.19 72 TRP A N 1
ATOM 539 C CA . TRP A 1 72 ? 2.860 21.205 12.012 1.00 55.19 72 TRP A CA 1
ATOM 540 C C . TRP A 1 72 ? 3.697 22.368 11.450 1.00 55.19 72 TRP A C 1
ATOM 542 O O . TRP A 1 72 ? 4.928 22.294 11.426 1.00 55.19 72 TRP A O 1
ATOM 552 N N . LYS A 1 73 ? 3.039 23.466 11.034 1.00 58.16 73 LYS A N 1
ATOM 553 C CA . LYS A 1 73 ? 3.718 24.693 10.581 1.00 58.16 73 LYS A CA 1
ATOM 554 C C . LYS A 1 73 ? 4.576 25.290 11.697 1.00 58.16 73 LYS A C 1
ATOM 556 O O . LYS A 1 73 ? 5.695 25.715 11.435 1.00 58.16 73 LYS A O 1
ATOM 561 N N . ASN A 1 74 ? 4.075 25.264 12.933 1.00 58.84 74 ASN A N 1
ATOM 562 C CA . ASN A 1 74 ? 4.789 25.790 14.095 1.00 58.84 74 ASN A CA 1
ATOM 563 C C . ASN A 1 74 ? 5.953 24.878 14.518 1.00 58.84 74 ASN A C 1
ATOM 565 O O . ASN A 1 74 ? 7.030 25.382 14.807 1.00 58.84 74 ASN A O 1
ATOM 569 N N . LEU A 1 75 ? 5.791 23.551 14.460 1.00 58.59 75 LEU A N 1
ATOM 570 C CA . LEU A 1 75 ? 6.873 22.603 14.781 1.00 58.59 75 LEU A CA 1
ATOM 571 C C . LEU A 1 75 ? 8.048 22.680 13.791 1.00 58.59 75 LEU A C 1
ATOM 573 O O . LEU A 1 75 ? 9.207 22.589 14.187 1.00 58.59 75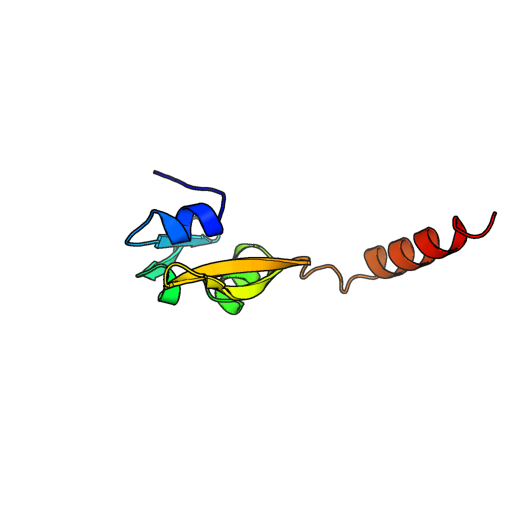 LEU A O 1
ATOM 577 N N . SER A 1 76 ? 7.757 22.931 12.512 1.00 58.12 76 SER A N 1
ATOM 578 C CA . SER A 1 76 ? 8.775 23.130 11.469 1.00 58.12 76 SER A CA 1
ATOM 579 C C . SER A 1 76 ? 9.541 24.455 11.633 1.00 58.12 76 SER A C 1
ATOM 581 O O . SER A 1 76 ? 10.672 24.580 11.165 1.00 58.12 76 SER A O 1
ATOM 583 N N . ALA A 1 77 ? 8.925 25.449 12.285 1.00 57.12 77 ALA A N 1
ATOM 584 C CA . ALA A 1 77 ? 9.555 26.723 12.623 1.00 57.12 77 ALA A CA 1
ATOM 585 C C . ALA A 1 77 ? 10.438 26.604 13.877 1.00 57.12 77 ALA A C 1
ATOM 587 O O . ALA A 1 77 ? 11.555 27.116 13.878 1.00 57.12 77 ALA A O 1
ATOM 588 N N . THR A 1 78 ? 9.989 25.875 14.905 1.00 55.72 78 THR A N 1
ATOM 589 C CA . THR A 1 78 ? 10.772 25.634 16.129 1.00 55.72 78 THR A CA 1
ATOM 590 C C . THR A 1 78 ? 12.042 24.824 15.846 1.00 55.72 78 THR A C 1
ATOM 592 O O . THR A 1 78 ? 13.114 25.210 16.301 1.00 55.72 78 THR A O 1
ATOM 595 N N . ALA A 1 79 ? 11.976 23.792 14.995 1.00 55.88 79 ALA A N 1
ATOM 596 C CA . ALA A 1 79 ? 13.142 22.968 14.651 1.00 55.88 79 ALA A CA 1
ATOM 597 C C . ALA A 1 79 ? 14.254 23.715 13.877 1.00 55.88 79 ALA A C 1
ATOM 599 O O . ALA A 1 79 ? 15.390 23.252 13.839 1.00 55.88 79 ALA A O 1
ATOM 600 N N . LYS A 1 80 ? 13.965 24.877 13.268 1.00 51.47 80 LYS A N 1
ATOM 601 C CA . LYS A 1 80 ? 14.992 25.732 12.638 1.00 51.47 80 LYS A CA 1
ATOM 602 C C . LYS A 1 80 ? 15.702 26.665 13.626 1.00 51.47 80 LYS A C 1
ATOM 604 O O . LYS A 1 80 ? 16.777 27.153 13.298 1.00 51.47 80 LYS A O 1
ATOM 609 N N . SER A 1 81 ? 15.125 26.921 14.804 1.00 50.34 81 SER A N 1
ATOM 610 C CA . SER A 1 81 ? 15.684 27.849 15.799 1.00 50.34 81 SER A CA 1
ATOM 611 C C . SER A 1 81 ? 16.761 27.217 16.684 1.00 50.34 81 SER A C 1
ATOM 613 O O . SER A 1 81 ? 17.587 27.945 17.222 1.00 50.34 81 SER A O 1
ATOM 615 N N . GLU A 1 82 ? 16.769 25.893 16.844 1.00 45.94 82 GLU A N 1
ATOM 616 C CA . GLU A 1 82 ? 17.717 25.193 17.730 1.00 45.94 82 GLU A CA 1
ATOM 617 C C . GLU A 1 82 ? 19.010 24.753 17.020 1.00 45.94 82 GLU A C 1
ATOM 619 O O . GLU A 1 82 ? 19.912 24.224 17.655 1.00 45.94 82 GLU A O 1
ATOM 624 N N . ALA A 1 83 ? 19.137 24.996 15.711 1.00 43.75 83 ALA A N 1
ATOM 625 C CA . ALA A 1 83 ? 20.326 24.628 14.934 1.00 43.75 83 ALA A CA 1
ATOM 626 C C . ALA A 1 83 ? 21.400 25.739 14.849 1.00 43.75 83 ALA A C 1
ATOM 628 O O . ALA A 1 83 ? 22.379 25.572 14.124 1.00 43.75 83 ALA A O 1
ATOM 629 N N . ILE A 1 84 ? 21.223 26.877 15.540 1.00 45.47 84 ILE A N 1
ATOM 630 C CA . ILE A 1 84 ? 22.184 28.005 15.557 1.00 45.47 84 ILE A CA 1
ATOM 631 C C . ILE A 1 84 ? 22.414 28.537 16.991 1.00 45.47 84 ILE A C 1
ATOM 633 O O . ILE A 1 84 ? 22.601 29.735 17.190 1.00 45.47 84 ILE A O 1
ATOM 637 N N . ALA A 1 85 ? 22.391 27.669 18.003 1.00 38.00 85 ALA A N 1
ATOM 638 C CA . ALA A 1 85 ? 22.830 28.016 19.358 1.00 38.00 85 ALA A CA 1
ATOM 639 C C . ALA A 1 85 ? 23.908 27.041 19.833 1.00 38.00 85 ALA A C 1
ATOM 641 O O . ALA A 1 85 ? 23.721 25.823 19.613 1.00 38.00 85 ALA A O 1
#

Foldseek 3Di:
DDDPDLQVCQVPPQKDFADAPNDTPDIDGSVRQPDQVNCCVRVQFRWDWDQDPVRTTDTGTDGGNCCVDPVVVVVVVVVVVVPPD